Protein AF-X1NTM1-F1 (afdb_monomer_lite)

Organism: NCBI:txid412755

Radius of gyration: 16.73 Å; chains: 1; bounding box: 39×34×48 Å

Sequence (136 aa):
MAKQAVDVFSNVAYARVEMSAVNTLTFEPIRFAVGVFQGIGIIIHRILYAPFTPSIRELAVATDQISMALTLSDKVLAISDVRAPAIIDTTRLVGMGVNVEPIRLPIITDWTALPGGGKLFPANPLFAAMTSLGAA

Foldseek 3Di:
DDPPPDDPDDPDFDDDWDDPDAQDKTKDWRDDPDDQPPQDKDFDFKDWAADDPLLLVLLADQQKKKKKFKFQDPPDPDLPPPVPPRTDDMDMDGRDHPDDDPDDHGDMDGACPPDVRGDIDGNPGMIIIMHIHSRD

pLDDT: mean 80.02, std 11.24, range [43.94, 92.12]

Secondary structure (DSSP, 8-state):
--------S----------SSTT--EEEE---SS-TTS--EEEE-EEEE---HHHHHT--STT-EEEEEEES-S--S-TT-TT-TTEEEEEEEE--SS------SSEEEE-TTSTTSSEEEESSS-EEEEEEES--

Structure (mmCIF, N/CA/C/O backbone):
data_AF-X1NTM1-F1
#
_entry.id   AF-X1NTM1-F1
#
loop_
_atom_site.group_PDB
_atom_site.id
_atom_site.type_symbol
_atom_site.label_atom_id
_atom_site.label_alt_id
_atom_site.label_comp_id
_atom_site.label_asym_id
_atom_site.label_entity_id
_atom_site.label_seq_id
_atom_site.pdbx_PDB_ins_code
_atom_site.Cartn_x
_atom_site.Cartn_y
_atom_site.Cartn_z
_atom_site.occupancy
_atom_site.B_iso_or_equiv
_atom_site.auth_seq_id
_atom_site.auth_comp_id
_atom_site.auth_asym_id
_atom_site.auth_atom_id
_atom_site.pdbx_PDB_model_num
ATOM 1 N N . MET A 1 1 ? -19.162 -10.170 30.961 1.00 43.94 1 MET A N 1
ATOM 2 C CA . MET A 1 1 ? -18.710 -10.588 29.616 1.00 43.94 1 MET A CA 1
ATOM 3 C C . MET A 1 1 ? -19.448 -9.733 28.601 1.00 43.94 1 MET A C 1
ATOM 5 O O . MET A 1 1 ? -20.672 -9.766 28.595 1.00 43.94 1 MET A O 1
ATOM 9 N N . ALA A 1 2 ? -18.744 -8.885 27.849 1.00 47.31 2 ALA A N 1
ATOM 10 C CA . ALA A 1 2 ? -19.379 -8.035 26.843 1.00 47.31 2 ALA A CA 1
ATOM 11 C C . ALA A 1 2 ? -19.904 -8.914 25.700 1.00 47.31 2 ALA A C 1
ATOM 13 O O . ALA A 1 2 ? -19.183 -9.775 25.199 1.00 47.31 2 ALA A O 1
ATOM 14 N N . LYS A 1 3 ? -21.174 -8.728 25.332 1.00 48.22 3 LYS A N 1
ATOM 15 C CA . LYS A 1 3 ? -21.834 -9.446 24.241 1.00 48.22 3 LYS A CA 1
ATOM 16 C C . LYS A 1 3 ? -21.099 -9.105 22.940 1.00 48.22 3 LYS A C 1
ATOM 18 O O . LYS A 1 3 ? -21.249 -7.995 22.440 1.00 48.22 3 LYS A O 1
ATOM 23 N N . GLN A 1 4 ? -20.282 -10.025 22.426 1.00 56.88 4 GLN A N 1
ATOM 24 C CA . GLN A 1 4 ? -19.700 -9.894 21.092 1.00 56.88 4 GLN A CA 1
ATOM 25 C C . GLN A 1 4 ? -20.849 -9.983 20.089 1.00 56.88 4 GLN A C 1
ATOM 27 O O . GLN A 1 4 ? -21.413 -11.053 19.863 1.00 56.88 4 GLN A O 1
ATOM 32 N N . ALA A 1 5 ? -21.254 -8.835 19.550 1.00 63.16 5 ALA A N 1
ATOM 33 C CA . ALA A 1 5 ? -22.090 -8.807 18.366 1.00 63.16 5 ALA A CA 1
ATOM 34 C C . ALA A 1 5 ? -21.259 -9.420 17.235 1.00 63.16 5 ALA A C 1
ATOM 36 O O . ALA A 1 5 ? -20.219 -8.880 16.868 1.00 63.16 5 ALA A O 1
ATOM 37 N N . VAL A 1 6 ? -21.671 -10.596 16.767 1.00 59.62 6 VAL A N 1
ATOM 38 C CA . VAL A 1 6 ? -21.061 -11.232 15.602 1.00 59.62 6 VAL A CA 1
ATOM 39 C C . VAL A 1 6 ? -21.395 -10.356 14.406 1.00 59.62 6 VAL A C 1
ATOM 41 O O . VAL A 1 6 ? -22.570 -10.104 14.137 1.00 59.62 6 VAL A O 1
ATOM 44 N N . ASP A 1 7 ? -20.359 -9.846 13.748 1.00 56.19 7 ASP A N 1
ATOM 45 C CA . ASP A 1 7 ? -20.521 -9.004 12.574 1.00 56.19 7 ASP A CA 1
ATOM 46 C C . ASP A 1 7 ? -21.154 -9.827 11.445 1.00 56.19 7 ASP A C 1
ATOM 48 O O . ASP A 1 7 ? -20.687 -10.918 11.112 1.00 56.19 7 ASP A O 1
ATOM 52 N N . VAL A 1 8 ? -22.274 -9.337 10.917 1.00 58.78 8 VAL A N 1
ATOM 53 C CA . VAL A 1 8 ? -23.109 -10.061 9.944 1.00 58.78 8 VAL A CA 1
ATOM 54 C C . VAL A 1 8 ? -22.580 -9.862 8.521 1.00 58.78 8 VAL A C 1
ATOM 56 O O . VAL A 1 8 ? -22.890 -10.655 7.631 1.00 58.78 8 VAL A O 1
ATOM 59 N N . PHE A 1 9 ? -21.754 -8.836 8.299 1.00 65.44 9 PHE A N 1
ATOM 60 C CA . PHE A 1 9 ? -21.263 -8.471 6.977 1.00 65.44 9 PHE A CA 1
ATOM 61 C C . PHE A 1 9 ? -19.740 -8.543 6.901 1.00 65.44 9 PHE A C 1
ATOM 63 O O . PHE A 1 9 ? -19.015 -8.191 7.828 1.00 65.44 9 PHE A O 1
ATOM 70 N N . SER A 1 10 ? -19.235 -9.003 5.755 1.00 68.94 10 SER A N 1
ATOM 71 C CA . SER A 1 10 ? -17.808 -8.915 5.459 1.00 68.94 10 SER A CA 1
ATOM 72 C C . SER A 1 10 ? -17.438 -7.460 5.176 1.00 68.94 10 SER A C 1
ATOM 74 O O . SER A 1 10 ? -17.748 -6.930 4.111 1.00 68.94 10 SER A O 1
ATOM 76 N N . ASN A 1 11 ? -16.750 -6.823 6.122 1.00 81.50 11 ASN A N 1
ATOM 77 C CA . ASN A 1 11 ? -16.217 -5.473 5.957 1.00 81.50 11 ASN A CA 1
ATOM 78 C C . ASN A 1 11 ? -14.951 -5.513 5.088 1.00 81.50 11 ASN A C 1
ATOM 80 O O . ASN A 1 11 ? -13.834 -5.609 5.597 1.00 81.50 11 ASN A O 1
ATOM 84 N N . VAL A 1 12 ? -15.129 -5.478 3.765 1.00 86.56 12 VAL A N 1
ATOM 85 C CA . VAL A 1 12 ? -14.037 -5.465 2.780 1.00 86.56 12 VAL A CA 1
ATOM 86 C C . VAL A 1 12 ? -14.050 -4.139 2.027 1.00 86.56 12 VAL A C 1
ATOM 88 O O . VAL A 1 12 ? -15.083 -3.726 1.505 1.00 86.56 12 VAL A O 1
ATOM 91 N N . ALA A 1 13 ? -12.892 -3.486 1.949 1.00 86.06 13 ALA A N 1
ATOM 92 C CA . ALA A 1 13 ? -12.685 -2.300 1.128 1.00 86.06 13 ALA A CA 1
ATOM 93 C C . ALA A 1 13 ? -11.780 -2.640 -0.061 1.00 86.06 13 ALA A C 1
ATOM 95 O O . ALA A 1 13 ? -10.782 -3.343 0.095 1.00 86.06 13 ALA A O 1
ATOM 96 N N . TYR A 1 14 ? -12.121 -2.114 -1.236 1.00 88.50 14 TYR A N 1
ATOM 97 C CA . TYR A 1 14 ? -11.317 -2.237 -2.449 1.00 88.50 14 TYR A CA 1
ATOM 98 C C . TYR A 1 14 ? -10.797 -0.860 -2.845 1.00 88.50 14 TYR A C 1
ATOM 100 O O . TYR A 1 14 ? -11.563 0.100 -2.906 1.00 88.50 14 TYR A O 1
ATOM 108 N N . ALA A 1 15 ? -9.503 -0.779 -3.133 1.00 89.56 15 ALA A N 1
ATOM 109 C CA . ALA A 1 15 ? -8.858 0.412 -3.661 1.00 89.56 15 ALA A CA 1
ATOM 110 C C . ALA A 1 15 ? -8.072 0.023 -4.912 1.00 89.56 15 ALA A C 1
ATOM 112 O O . ALA A 1 15 ? -7.401 -1.011 -4.929 1.00 89.56 15 ALA A O 1
ATOM 113 N N . ARG A 1 16 ? -8.170 0.840 -5.963 1.00 90.44 16 ARG A N 1
ATOM 114 C CA . ARG A 1 16 ? -7.421 0.653 -7.205 1.00 90.44 16 ARG A CA 1
ATOM 115 C C . ARG A 1 16 ? -6.481 1.833 -7.375 1.00 90.44 16 ARG A C 1
ATOM 117 O O . ARG A 1 16 ? -6.942 2.955 -7.513 1.00 90.44 16 ARG A O 1
ATOM 124 N N . VAL A 1 17 ? -5.184 1.554 -7.404 1.00 89.69 17 VAL A N 1
ATOM 125 C CA . VAL A 1 17 ? -4.162 2.546 -7.747 1.00 89.69 17 VAL A CA 1
ATOM 126 C C . VAL A 1 17 ? -3.759 2.310 -9.193 1.00 89.69 17 VAL A C 1
ATOM 128 O O . VAL A 1 17 ? -3.376 1.199 -9.557 1.00 89.69 17 VAL A O 1
ATOM 131 N N . GLU A 1 18 ? -3.852 3.347 -10.015 1.00 89.44 18 GLU A N 1
ATOM 132 C CA . GLU A 1 18 ? -3.346 3.346 -11.383 1.00 89.44 18 GLU A CA 1
ATOM 133 C C . GLU A 1 18 ? -2.196 4.340 -11.461 1.00 89.44 18 GLU A C 1
ATOM 135 O O . GLU A 1 18 ? -2.349 5.493 -11.068 1.00 89.44 18 GLU A O 1
ATOM 140 N N . MET A 1 19 ? -1.026 3.881 -11.899 1.00 86.19 19 MET A N 1
ATOM 141 C CA . MET A 1 19 ? 0.135 4.755 -12.015 1.00 86.19 19 MET A CA 1
ATOM 142 C C . MET A 1 19 ? -0.053 5.734 -13.168 1.00 86.19 19 MET A C 1
ATOM 144 O O . MET A 1 19 ? -0.388 5.332 -14.278 1.00 86.19 19 MET A O 1
ATOM 148 N N . SER A 1 20 ? 0.211 7.014 -12.911 1.00 82.94 20 SER A N 1
ATOM 149 C CA . SER A 1 20 ? 0.134 8.055 -13.940 1.00 82.94 20 SER A CA 1
ATOM 150 C C . SER A 1 20 ? 1.302 8.007 -14.930 1.00 82.94 20 SER A C 1
ATOM 152 O O . SER A 1 20 ? 1.140 8.392 -16.085 1.00 82.94 20 SER A O 1
ATOM 154 N N . ALA A 1 21 ? 2.472 7.542 -14.485 1.00 81.06 21 ALA A N 1
ATOM 155 C CA . ALA A 1 21 ? 3.654 7.319 -15.308 1.00 81.06 21 ALA A CA 1
ATOM 156 C C . ALA A 1 21 ? 4.637 6.354 -14.620 1.00 81.06 21 ALA A C 1
ATOM 158 O O . ALA A 1 21 ? 4.601 6.155 -13.402 1.00 81.06 21 ALA A O 1
ATOM 159 N N . VAL A 1 22 ? 5.555 5.787 -15.404 1.00 78.56 22 VAL A N 1
ATOM 160 C CA . VAL A 1 22 ? 6.673 4.960 -14.918 1.00 78.56 22 VAL A CA 1
ATOM 161 C C . VAL A 1 22 ? 7.506 5.744 -13.904 1.00 78.56 22 VAL A C 1
ATOM 163 O O . VAL A 1 22 ? 7.703 6.951 -14.059 1.00 78.56 22 VAL A O 1
ATOM 166 N N . ASN A 1 23 ? 7.993 5.080 -12.852 1.00 82.44 23 ASN A N 1
ATOM 167 C CA . ASN A 1 23 ? 8.763 5.708 -11.767 1.00 82.44 23 ASN A CA 1
ATOM 168 C C . ASN A 1 23 ? 8.018 6.810 -10.994 1.00 82.44 23 ASN A C 1
ATOM 170 O O . ASN A 1 23 ? 8.631 7.521 -10.196 1.00 82.44 23 ASN A O 1
ATOM 174 N N . THR A 1 24 ? 6.706 6.963 -11.203 1.00 85.19 24 THR A N 1
ATOM 175 C CA . THR A 1 24 ? 5.910 7.983 -10.518 1.00 85.19 24 THR A CA 1
ATOM 176 C C . THR A 1 24 ? 5.172 7.377 -9.341 1.00 85.19 24 THR A C 1
ATOM 178 O O . THR A 1 24 ? 4.347 6.473 -9.484 1.00 85.19 24 THR A O 1
ATOM 181 N N . LEU A 1 25 ? 5.461 7.913 -8.159 1.00 86.50 25 LEU A N 1
ATOM 182 C CA . LEU A 1 25 ? 4.746 7.570 -6.945 1.00 86.50 25 LEU A CA 1
ATOM 183 C C . LEU A 1 25 ? 3.320 8.115 -7.026 1.00 86.50 25 LEU A C 1
ATOM 185 O O . LEU A 1 25 ? 3.111 9.327 -7.061 1.00 86.50 25 LEU A O 1
ATOM 189 N N . THR A 1 26 ? 2.352 7.206 -7.067 1.00 89.94 26 THR A N 1
ATOM 190 C CA . THR A 1 26 ? 0.931 7.545 -7.158 1.00 89.94 26 THR A CA 1
ATOM 191 C C . THR A 1 26 ? 0.213 7.123 -5.886 1.00 89.94 26 THR A C 1
ATOM 193 O O . THR A 1 26 ? 0.503 6.063 -5.329 1.00 89.94 26 THR A O 1
ATOM 196 N N . PHE A 1 27 ? -0.728 7.954 -5.441 1.00 91.06 27 PHE A N 1
ATOM 197 C CA . PHE A 1 27 ? -1.543 7.729 -4.254 1.00 91.06 27 PHE A CA 1
ATOM 198 C C . PHE A 1 27 ? -3.020 7.747 -4.632 1.00 91.06 27 PHE A C 1
ATOM 200 O O . PHE A 1 27 ? -3.461 8.666 -5.317 1.00 91.06 27 PHE A O 1
ATOM 207 N N . GLU A 1 28 ? -3.779 6.782 -4.123 1.00 92.12 28 GLU A N 1
ATOM 208 C CA . GLU A 1 28 ? -5.237 6.761 -4.200 1.00 92.12 28 GLU A CA 1
ATOM 209 C C . GLU A 1 28 ? -5.827 6.792 -2.782 1.00 92.12 28 GLU A C 1
ATOM 211 O O . GLU A 1 28 ? -5.502 5.922 -1.965 1.00 92.12 28 GLU A O 1
ATOM 216 N N . PRO A 1 29 ? -6.689 7.768 -2.446 1.00 89.88 29 PRO A N 1
ATOM 217 C CA . PRO A 1 29 ? -7.320 7.833 -1.135 1.00 89.88 29 PRO A CA 1
ATOM 218 C C . PRO A 1 29 ? -8.377 6.739 -0.959 1.00 89.88 29 PRO A C 1
ATOM 220 O O . PRO A 1 29 ? -9.318 6.619 -1.742 1.00 89.88 29 PRO A O 1
ATOM 223 N N . ILE A 1 30 ? -8.301 6.012 0.152 1.00 88.88 30 ILE A N 1
ATOM 224 C CA . ILE A 1 30 ? -9.337 5.072 0.580 1.00 88.88 30 ILE A CA 1
ATOM 225 C C . ILE A 1 30 ? -10.332 5.838 1.447 1.00 88.88 30 ILE A C 1
ATOM 227 O O . ILE A 1 30 ? -10.061 6.168 2.602 1.00 88.88 30 ILE A O 1
ATOM 231 N N . ARG A 1 31 ? -11.498 6.155 0.879 1.00 84.38 31 ARG A N 1
ATOM 232 C CA . ARG A 1 31 ? -12.546 6.895 1.589 1.00 84.38 31 ARG A CA 1
ATOM 233 C C . ARG A 1 31 ? -13.503 5.934 2.273 1.00 84.38 31 ARG A C 1
ATOM 235 O O . ARG A 1 31 ? -14.355 5.325 1.632 1.00 84.38 31 ARG A O 1
ATOM 242 N N . PHE A 1 32 ? -13.410 5.861 3.590 1.00 80.31 32 PHE A N 1
ATOM 243 C CA . PHE A 1 32 ? -14.489 5.318 4.403 1.00 80.31 32 PHE A CA 1
ATOM 244 C C . PHE A 1 32 ? -15.575 6.394 4.517 1.00 80.31 32 PHE A C 1
ATOM 246 O O . PHE A 1 32 ? -15.252 7.579 4.595 1.00 80.31 32 PHE A O 1
ATOM 253 N N . ALA A 1 33 ? -16.856 6.014 4.499 1.00 78.19 33 ALA A N 1
ATOM 254 C CA . ALA A 1 33 ? -18.002 6.933 4.583 1.00 78.19 33 ALA A CA 1
ATOM 255 C C . ALA A 1 33 ? -18.171 7.555 5.991 1.00 78.19 33 ALA A C 1
ATOM 257 O O . ALA A 1 33 ? -19.271 7.637 6.532 1.00 78.19 33 ALA A O 1
ATOM 258 N N . VAL A 1 34 ? -17.059 7.962 6.597 1.00 78.81 34 VAL A N 1
ATOM 259 C CA . VAL A 1 34 ? -16.947 8.612 7.897 1.00 78.81 34 VAL A CA 1
ATOM 260 C C . VAL A 1 34 ? -16.588 10.077 7.685 1.00 78.81 34 VAL A C 1
ATOM 262 O O . VAL A 1 34 ? -15.842 10.432 6.768 1.00 78.81 34 VAL A O 1
ATOM 265 N N . GLY A 1 35 ? -17.131 10.954 8.526 1.00 73.38 35 GLY A N 1
ATOM 266 C CA . GLY A 1 35 ? -16.789 12.372 8.468 1.00 73.38 35 GLY A CA 1
ATOM 267 C C . GLY A 1 35 ? -15.301 12.585 8.755 1.00 73.38 35 GLY A C 1
ATOM 268 O O . GLY A 1 35 ? -14.746 11.942 9.637 1.00 73.38 35 GLY A O 1
ATOM 269 N N . VAL A 1 36 ? -14.659 13.532 8.063 1.00 69.31 36 VAL A N 1
ATOM 270 C CA . VAL A 1 36 ? -13.226 13.870 8.243 1.00 69.31 36 VAL A CA 1
ATOM 271 C C . VAL A 1 36 ? -12.888 14.253 9.695 1.00 69.31 36 VAL A C 1
ATOM 273 O O . VAL A 1 36 ? -11.763 14.074 10.144 1.00 69.31 36 VAL A O 1
ATOM 276 N N . PHE A 1 37 ? -13.877 14.743 10.445 1.00 72.38 37 PHE A N 1
ATOM 277 C CA . PHE A 1 37 ? -13.741 15.143 11.850 1.00 72.38 37 PHE A CA 1
ATOM 278 C C . PHE A 1 37 ? -14.181 14.070 12.852 1.00 72.38 37 PHE A C 1
ATOM 280 O O . PHE A 1 37 ? -14.075 14.274 14.060 1.00 72.38 37 PHE A O 1
ATOM 287 N N . GLN A 1 38 ? -14.703 12.937 12.381 1.00 74.25 38 GLN A N 1
ATOM 288 C CA . GLN A 1 38 ? -15.035 11.823 13.256 1.00 74.25 38 GLN A CA 1
ATOM 289 C C . GLN A 1 38 ? -13.741 11.048 13.515 1.00 74.25 38 GLN A C 1
ATOM 291 O O . GLN A 1 38 ? -13.207 10.409 12.613 1.00 74.25 38 GLN A O 1
ATOM 296 N N . GLY A 1 39 ? -13.216 11.137 14.741 1.00 76.31 39 GLY A N 1
ATOM 297 C CA . GLY A 1 39 ? -12.014 10.425 15.191 1.00 76.31 39 GLY A CA 1
ATOM 298 C C . GLY A 1 39 ? -12.242 8.918 15.312 1.00 76.31 39 GLY A C 1
ATOM 299 O O . GLY A 1 39 ? -12.201 8.364 16.407 1.00 76.31 39 GLY A O 1
ATOM 300 N N . ILE A 1 40 ? -12.545 8.266 14.192 1.00 83.38 40 ILE A N 1
ATOM 301 C CA . ILE A 1 40 ? -12.836 6.839 14.111 1.00 83.38 40 ILE A CA 1
ATOM 302 C C . ILE A 1 40 ? -11.545 6.102 13.757 1.00 83.38 40 ILE A C 1
ATOM 304 O O . ILE A 1 40 ? -10.855 6.444 12.794 1.00 83.38 40 ILE A O 1
ATOM 308 N N . GLY A 1 41 ? -11.228 5.082 14.552 1.00 84.50 41 GLY A N 1
ATOM 309 C CA . GLY A 1 41 ? -10.188 4.109 14.246 1.00 84.50 41 GLY A CA 1
ATOM 310 C C . GLY A 1 41 ? -10.791 2.875 13.583 1.00 84.50 41 GLY A C 1
ATOM 311 O O . GLY A 1 41 ? -11.837 2.389 14.008 1.00 84.50 41 GLY A O 1
ATOM 312 N N . ILE A 1 42 ? -10.125 2.366 12.555 1.00 87.06 42 ILE A N 1
ATOM 313 C CA . ILE A 1 42 ? -10.428 1.086 11.920 1.00 87.06 42 ILE A CA 1
ATOM 314 C C . ILE A 1 42 ? -9.397 0.050 12.354 1.00 87.06 42 ILE A C 1
ATOM 316 O O . ILE A 1 42 ? -8.214 0.352 12.509 1.00 87.06 42 ILE A O 1
ATOM 320 N N . ILE A 1 43 ? -9.845 -1.186 12.541 1.00 88.06 43 ILE A N 1
ATOM 321 C CA . ILE A 1 43 ? -8.958 -2.325 12.760 1.00 88.06 43 ILE A CA 1
ATOM 322 C C . ILE A 1 43 ? -8.882 -3.074 11.437 1.00 88.06 43 ILE A C 1
ATOM 324 O O . ILE A 1 43 ? -9.894 -3.569 10.947 1.00 88.06 43 ILE A O 1
ATOM 328 N N . ILE A 1 44 ? -7.690 -3.139 10.847 1.00 88.81 44 ILE A N 1
ATOM 329 C CA . ILE A 1 44 ? -7.465 -3.922 9.632 1.00 88.81 44 ILE A CA 1
ATOM 330 C C . ILE A 1 44 ? -6.843 -5.252 10.041 1.00 88.81 44 ILE A C 1
ATOM 332 O O . ILE A 1 44 ? -5.814 -5.304 10.719 1.00 88.81 44 ILE A O 1
ATOM 336 N N . HIS A 1 45 ? -7.489 -6.331 9.614 1.00 90.62 45 HIS A N 1
ATOM 337 C CA . HIS A 1 45 ? -7.055 -7.699 9.877 1.00 90.62 45 HIS A CA 1
ATOM 338 C C . HIS A 1 45 ? -6.058 -8.195 8.832 1.00 90.62 45 HIS A C 1
ATOM 340 O O . HIS A 1 45 ? -5.100 -8.882 9.166 1.00 90.62 45 HIS A O 1
ATOM 346 N N . ARG A 1 46 ? -6.290 -7.855 7.561 1.00 91.00 46 ARG A N 1
ATOM 347 C CA . ARG A 1 46 ? -5.520 -8.365 6.429 1.00 91.00 46 ARG A CA 1
ATOM 348 C C . ARG A 1 46 ? -5.542 -7.375 5.272 1.00 91.00 46 ARG A C 1
ATOM 350 O O . ARG A 1 46 ? -6.576 -6.764 5.011 1.00 91.00 46 ARG A O 1
ATOM 357 N N . ILE A 1 47 ? -4.428 -7.286 4.554 1.00 90.25 47 ILE A N 1
ATOM 358 C CA . ILE A 1 47 ? -4.309 -6.588 3.273 1.00 90.25 47 ILE A CA 1
ATOM 359 C C . ILE A 1 47 ? -3.972 -7.610 2.189 1.00 90.25 47 ILE A C 1
ATOM 361 O O . ILE A 1 47 ? -3.169 -8.520 2.400 1.00 90.25 47 ILE A O 1
ATOM 365 N N . LEU A 1 48 ? -4.615 -7.459 1.032 1.00 91.44 48 LEU A N 1
ATOM 366 C CA . LEU A 1 48 ? -4.377 -8.266 -0.157 1.00 91.44 48 LEU A CA 1
ATOM 367 C C . LEU A 1 48 ? -3.888 -7.349 -1.277 1.00 91.44 48 LEU A C 1
ATOM 369 O O . LEU A 1 48 ? -4.656 -6.534 -1.786 1.00 91.44 48 LEU A O 1
ATOM 373 N N . TYR A 1 49 ? -2.629 -7.499 -1.677 1.00 89.50 49 TYR A N 1
ATOM 374 C CA . TYR A 1 49 ? -2.089 -6.811 -2.845 1.00 89.50 49 TYR A CA 1
ATOM 375 C C . TYR A 1 49 ? -2.244 -7.705 -4.075 1.00 89.50 49 TYR A C 1
ATOM 377 O O . TYR A 1 49 ? -1.680 -8.800 -4.146 1.00 89.50 49 TYR A O 1
ATOM 385 N N . ALA A 1 50 ? -3.019 -7.232 -5.048 1.00 90.38 50 ALA A N 1
ATOM 386 C CA . ALA A 1 50 ? -3.328 -7.952 -6.279 1.00 90.38 50 ALA A CA 1
ATOM 387 C C . ALA A 1 50 ? -2.965 -7.095 -7.507 1.00 90.38 50 ALA A C 1
ATOM 389 O O . ALA A 1 50 ? -3.852 -6.498 -8.121 1.00 90.38 50 ALA A O 1
ATOM 390 N N . PRO A 1 51 ? -1.669 -6.988 -7.857 1.00 86.31 51 PRO A N 1
ATOM 391 C CA . PRO A 1 51 ? -1.260 -6.309 -9.079 1.00 86.31 51 PRO A CA 1
ATOM 392 C C . PRO A 1 51 ? -1.835 -7.011 -10.312 1.00 86.31 51 PRO A C 1
ATOM 394 O O . PRO A 1 51 ? -1.990 -8.234 -10.350 1.00 86.31 51 PRO A O 1
ATOM 397 N N . PHE A 1 52 ? -2.150 -6.221 -11.335 1.00 85.19 52 PHE A N 1
ATOM 398 C CA . PHE A 1 52 ? -2.699 -6.720 -12.591 1.00 85.19 52 PHE A CA 1
ATOM 399 C C . PHE A 1 52 ? -1.667 -7.564 -13.350 1.00 85.19 52 PHE A C 1
ATOM 401 O O . PHE A 1 52 ? -0.484 -7.234 -13.392 1.00 85.19 52 PHE A O 1
ATOM 408 N N . THR A 1 53 ? -2.115 -8.645 -13.999 1.00 81.25 53 THR A N 1
ATOM 409 C CA . THR A 1 53 ? -1.230 -9.564 -14.737 1.00 81.25 53 THR A CA 1
ATOM 410 C C . THR A 1 53 ? -0.352 -8.869 -15.788 1.00 81.25 53 THR A C 1
ATOM 412 O O . THR A 1 53 ? 0.822 -9.226 -15.864 1.00 81.25 53 THR A O 1
ATOM 415 N N . PRO A 1 54 ? -0.842 -7.881 -16.569 1.00 80.31 54 PRO A N 1
ATOM 416 C CA . PRO A 1 54 ? 0.015 -7.089 -17.451 1.00 80.31 54 PRO A CA 1
ATOM 417 C C . PRO A 1 54 ? 1.169 -6.400 -16.717 1.00 80.31 54 PRO A C 1
ATOM 419 O O . PRO A 1 54 ? 2.308 -6.588 -17.114 1.00 80.31 54 PRO A O 1
ATOM 422 N N . SER A 1 55 ? 0.914 -5.725 -15.591 1.00 77.94 55 SER A N 1
ATOM 423 C CA . SER A 1 55 ? 1.958 -5.040 -14.809 1.00 77.94 55 SER A CA 1
ATOM 424 C C . SER A 1 55 ? 3.045 -5.992 -14.302 1.00 77.94 55 SER A C 1
ATOM 426 O O . SER A 1 55 ? 4.193 -5.604 -14.142 1.00 77.94 55 SER A O 1
ATOM 428 N N . ILE A 1 56 ? 2.699 -7.258 -14.062 1.00 79.44 56 ILE A N 1
ATOM 429 C CA . ILE A 1 56 ? 3.666 -8.285 -13.654 1.00 79.44 56 ILE A CA 1
ATOM 430 C C . ILE A 1 56 ? 4.517 -8.750 -14.839 1.00 79.44 56 ILE A C 1
ATOM 432 O O . ILE A 1 56 ? 5.682 -9.079 -14.652 1.00 79.44 56 ILE A O 1
ATOM 436 N N . ARG A 1 57 ? 3.964 -8.778 -16.059 1.00 76.94 57 ARG A N 1
ATOM 437 C CA . ARG A 1 57 ? 4.730 -9.125 -17.269 1.00 76.94 57 ARG A CA 1
ATOM 438 C C . ARG A 1 57 ? 5.787 -8.078 -17.610 1.00 76.94 57 ARG A C 1
ATOM 440 O O . ARG A 1 57 ? 6.806 -8.445 -18.180 1.00 76.94 57 ARG A O 1
ATOM 447 N N . GLU A 1 58 ? 5.554 -6.828 -17.225 1.00 77.88 58 GLU A N 1
ATOM 448 C CA . GLU A 1 58 ? 6.507 -5.723 -17.386 1.00 77.88 58 GLU A CA 1
ATOM 449 C C . GLU A 1 58 ? 7.703 -5.823 -16.420 1.00 77.88 58 GLU A C 1
ATOM 451 O O . GLU A 1 58 ? 8.691 -5.117 -16.584 1.00 77.88 58 GLU A O 1
ATOM 456 N N . LEU A 1 59 ? 7.664 -6.726 -15.429 1.00 78.12 59 LEU A N 1
ATOM 457 C CA . LEU A 1 59 ? 8.808 -7.052 -14.572 1.00 78.12 59 LEU A CA 1
ATOM 458 C C . LEU A 1 59 ? 9.745 -8.050 -15.280 1.00 78.12 59 LEU A C 1
ATOM 460 O O . LEU A 1 59 ? 9.832 -9.221 -14.897 1.00 78.12 59 LEU A O 1
ATOM 464 N N . ALA A 1 60 ? 10.417 -7.603 -16.341 1.00 76.62 60 ALA A N 1
ATOM 465 C CA . ALA A 1 60 ? 11.202 -8.466 -17.222 1.00 76.62 60 ALA A CA 1
ATOM 466 C C . ALA A 1 60 ? 12.634 -8.710 -16.720 1.00 76.62 60 ALA A C 1
ATOM 468 O O . ALA A 1 60 ? 13.190 -9.793 -16.926 1.00 76.62 60 ALA A O 1
ATOM 469 N N . VAL A 1 61 ? 13.245 -7.722 -16.062 1.00 78.00 61 VAL A N 1
ATOM 470 C CA . VAL A 1 61 ? 14.620 -7.813 -15.551 1.00 78.00 61 VAL A CA 1
ATOM 471 C C . VAL A 1 61 ? 14.672 -7.686 -14.030 1.00 78.00 61 VAL A C 1
ATOM 473 O O . VAL A 1 61 ? 13.781 -7.138 -13.394 1.00 78.00 61 VAL A O 1
ATOM 476 N N . ALA A 1 62 ? 15.755 -8.179 -13.421 1.00 75.19 62 ALA A N 1
ATOM 477 C CA . ALA A 1 62 ? 15.936 -8.157 -11.963 1.00 75.19 62 ALA A CA 1
ATOM 478 C C . ALA A 1 62 ? 16.001 -6.745 -11.349 1.00 75.19 62 ALA A C 1
ATOM 480 O O . ALA A 1 62 ? 15.900 -6.581 -10.133 1.00 75.19 62 ALA A O 1
ATOM 481 N N . THR A 1 63 ? 16.194 -5.722 -12.181 1.00 81.12 63 THR A N 1
ATOM 482 C CA . THR A 1 63 ? 16.142 -4.316 -11.770 1.00 81.12 63 THR A CA 1
ATOM 483 C C . THR A 1 63 ? 14.723 -3.767 -11.720 1.00 81.12 63 THR A C 1
ATOM 485 O O . THR A 1 63 ? 14.507 -2.747 -11.062 1.00 81.12 63 THR A O 1
ATOM 488 N N . ASP A 1 64 ? 13.769 -4.430 -12.373 1.00 82.88 64 ASP A N 1
ATOM 489 C CA . ASP A 1 64 ? 12.388 -3.982 -12.384 1.00 82.88 64 ASP A CA 1
ATOM 490 C C . ASP A 1 64 ? 11.741 -4.319 -11.048 1.00 82.88 64 ASP A C 1
ATOM 492 O O . ASP A 1 64 ? 11.923 -5.400 -10.483 1.00 82.88 64 ASP A O 1
ATOM 496 N N . GLN A 1 65 ? 10.977 -3.384 -10.508 1.00 85.50 65 GLN A N 1
ATOM 497 C CA . GLN A 1 65 ? 10.235 -3.605 -9.277 1.00 85.50 65 GLN A CA 1
ATOM 498 C C . GLN A 1 65 ? 8.922 -2.840 -9.297 1.00 85.50 65 GLN A C 1
ATOM 500 O O . GLN A 1 65 ? 8.833 -1.738 -9.829 1.00 85.50 65 GLN A O 1
ATOM 505 N N . ILE A 1 66 ? 7.920 -3.406 -8.636 1.00 87.06 66 ILE A N 1
ATOM 506 C CA . ILE A 1 66 ? 6.679 -2.723 -8.284 1.00 87.06 66 ILE A CA 1
ATOM 507 C C . ILE A 1 66 ? 6.607 -2.718 -6.766 1.00 87.06 66 ILE A C 1
ATOM 509 O O . ILE A 1 66 ? 6.608 -3.772 -6.132 1.00 87.06 66 ILE A O 1
ATOM 513 N N . SER A 1 67 ? 6.568 -1.532 -6.174 1.00 88.94 67 SER A N 1
ATOM 514 C CA . SER A 1 67 ? 6.356 -1.358 -4.740 1.00 88.94 67 SER A CA 1
ATOM 515 C C . SER A 1 67 ? 4.947 -0.838 -4.505 1.00 88.94 67 SER A C 1
ATOM 517 O O . SER A 1 67 ? 4.528 0.154 -5.099 1.00 88.94 67 SER A O 1
ATOM 519 N N . MET A 1 68 ? 4.221 -1.519 -3.632 1.00 89.62 68 MET A N 1
ATOM 520 C CA . MET A 1 68 ? 2.867 -1.195 -3.209 1.00 89.62 68 MET A CA 1
ATOM 521 C C . MET A 1 68 ? 2.891 -0.954 -1.706 1.00 89.62 68 MET A C 1
ATOM 523 O O . MET A 1 68 ? 3.590 -1.656 -0.978 1.00 89.62 68 MET A O 1
ATOM 527 N N . ALA A 1 69 ? 2.137 0.023 -1.228 1.00 90.31 69 ALA A N 1
ATOM 528 C CA . ALA A 1 69 ? 2.090 0.328 0.191 1.00 90.31 69 ALA A CA 1
ATOM 529 C C . ALA A 1 69 ? 0.736 0.872 0.618 1.00 90.31 69 ALA A C 1
ATOM 531 O O . ALA A 1 69 ? -0.035 1.400 -0.184 1.00 90.31 69 ALA A O 1
ATOM 532 N N . LEU A 1 70 ? 0.487 0.774 1.918 1.00 89.62 70 LEU A N 1
ATOM 533 C CA . LEU A 1 70 ? -0.576 1.495 2.595 1.00 89.62 70 LEU A CA 1
ATOM 534 C C . LEU A 1 70 ? 0.059 2.641 3.388 1.00 89.62 70 LEU A C 1
ATOM 536 O O . LEU A 1 70 ? 0.964 2.411 4.197 1.00 89.62 70 LEU A O 1
ATOM 540 N N . THR A 1 71 ? -0.393 3.873 3.165 1.00 90.75 71 THR A N 1
ATOM 541 C CA . THR A 1 71 ? 0.160 5.070 3.808 1.00 90.75 71 THR A CA 1
ATOM 542 C C . THR A 1 71 ? -0.924 5.929 4.455 1.00 90.75 71 THR A C 1
ATOM 544 O O . THR A 1 71 ? -2.087 5.925 4.065 1.00 90.75 71 THR A O 1
ATOM 547 N N . LEU A 1 72 ? -0.533 6.689 5.474 1.00 88.75 72 LEU A N 1
ATOM 548 C CA . LEU A 1 72 ? -1.358 7.695 6.151 1.00 88.75 7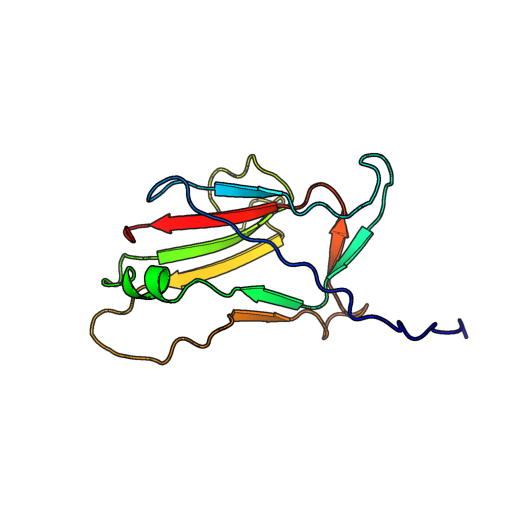2 LEU A CA 1
ATOM 549 C C . LEU A 1 72 ? -1.188 9.095 5.551 1.00 88.75 72 LEU A C 1
ATOM 551 O O . LEU A 1 72 ? -1.781 10.059 6.023 1.00 88.75 72 LEU A O 1
ATOM 555 N N . SER A 1 73 ? -0.331 9.239 4.541 1.00 87.19 73 SER A N 1
ATOM 556 C CA . SER A 1 73 ? -0.053 10.516 3.895 1.00 87.19 73 SER A CA 1
ATOM 557 C C . SER A 1 73 ? 0.241 10.322 2.414 1.00 87.19 73 SER A C 1
ATOM 559 O O . SER A 1 73 ? 0.858 9.334 2.013 1.00 87.19 73 SER A O 1
ATOM 561 N N . ASP A 1 74 ? -0.171 11.315 1.636 1.00 84.12 74 ASP A N 1
ATOM 562 C CA . ASP A 1 74 ? 0.143 11.550 0.227 1.00 84.12 74 ASP A CA 1
ATOM 563 C C . ASP A 1 74 ? 1.480 12.291 0.024 1.00 84.12 74 ASP A C 1
ATOM 565 O O . ASP A 1 74 ? 1.907 12.517 -1.103 1.00 84.12 74 ASP A O 1
ATOM 569 N N . LYS A 1 75 ? 2.167 12.678 1.108 1.00 83.62 75 LYS A N 1
ATOM 570 C CA . LYS A 1 75 ? 3.442 13.422 1.072 1.00 83.62 75 LYS A CA 1
ATOM 571 C C . LYS A 1 75 ? 4.670 12.540 1.282 1.00 83.62 75 LYS A C 1
ATOM 573 O O . LYS A 1 75 ? 5.751 13.043 1.585 1.00 83.62 75 LYS A O 1
ATOM 578 N N . VAL A 1 76 ? 4.514 11.222 1.179 1.00 82.94 76 VAL A N 1
ATOM 579 C CA . VAL A 1 76 ? 5.646 10.296 1.275 1.00 82.94 76 VAL A CA 1
ATOM 580 C C . VAL A 1 76 ? 6.514 10.465 0.027 1.00 82.94 76 VAL A C 1
ATOM 582 O O . VAL A 1 76 ? 6.003 10.413 -1.082 1.00 82.94 76 VAL A O 1
ATOM 585 N N . LEU A 1 77 ? 7.823 10.677 0.196 1.00 79.31 77 LEU A N 1
ATOM 586 C CA . LEU A 1 77 ? 8.747 10.869 -0.933 1.00 79.31 77 LEU A CA 1
ATOM 587 C C . LEU A 1 77 ? 9.189 9.544 -1.570 1.00 79.31 77 LEU A C 1
ATOM 589 O O . LEU A 1 77 ? 9.493 9.501 -2.758 1.00 79.31 77 LEU A O 1
ATOM 593 N N . ALA A 1 78 ? 9.230 8.463 -0.787 1.00 78.88 78 ALA A N 1
ATOM 594 C CA . ALA A 1 78 ? 9.612 7.138 -1.258 1.00 78.88 78 ALA A CA 1
ATOM 595 C C . ALA A 1 78 ? 8.923 6.037 -0.440 1.00 78.88 78 ALA A C 1
ATOM 597 O O . ALA A 1 78 ? 9.025 6.019 0.784 1.00 78.88 78 ALA A O 1
ATOM 598 N N . ILE A 1 79 ? 8.283 5.076 -1.117 1.00 79.56 79 ILE A N 1
ATOM 599 C CA . ILE A 1 79 ? 7.678 3.889 -0.475 1.00 79.56 79 ILE A CA 1
ATOM 600 C C . ILE A 1 79 ? 8.746 2.973 0.155 1.00 79.56 79 ILE A C 1
ATOM 602 O O . ILE A 1 79 ? 8.468 2.219 1.086 1.00 79.56 79 ILE A O 1
ATOM 606 N N . SER A 1 80 ? 9.983 3.039 -0.339 1.00 72.56 80 SER A N 1
ATOM 607 C CA . SER A 1 80 ? 11.105 2.245 0.166 1.00 72.56 80 SER A CA 1
ATOM 608 C C . SER A 1 80 ? 11.652 2.730 1.511 1.00 72.56 80 SER A C 1
ATOM 610 O O . SER A 1 80 ? 12.439 2.014 2.130 1.00 72.56 80 SER A O 1
ATOM 612 N N . ASP A 1 81 ? 11.281 3.930 1.971 1.00 75.00 81 ASP A N 1
ATOM 613 C CA . ASP A 1 81 ? 11.751 4.457 3.252 1.00 75.00 81 ASP A CA 1
ATOM 614 C C . ASP A 1 81 ? 10.881 3.960 4.413 1.00 75.00 81 ASP A C 1
ATOM 616 O O . ASP A 1 81 ? 9.991 4.649 4.907 1.00 75.00 81 ASP A O 1
ATOM 620 N N . VAL A 1 82 ? 11.173 2.744 4.881 1.00 67.25 82 VAL A N 1
ATOM 621 C CA . VAL A 1 82 ? 10.474 2.084 6.003 1.00 67.25 82 VAL A CA 1
ATOM 622 C C . VAL A 1 82 ? 10.562 2.887 7.316 1.00 67.25 82 VAL A C 1
ATOM 624 O O . VAL A 1 82 ? 9.841 2.601 8.268 1.00 67.25 82 VAL A O 1
ATOM 627 N N . ARG A 1 83 ? 11.433 3.904 7.401 1.00 70.81 83 ARG A N 1
ATOM 628 C CA . ARG A 1 83 ? 11.541 4.776 8.583 1.00 70.81 83 ARG A CA 1
ATOM 629 C C . ARG A 1 83 ? 10.471 5.862 8.610 1.00 70.81 83 ARG A C 1
ATOM 631 O O . ARG A 1 83 ? 10.285 6.485 9.655 1.00 70.81 83 ARG A O 1
ATOM 638 N N . ALA A 1 84 ? 9.777 6.099 7.498 1.00 76.50 84 ALA A N 1
ATOM 639 C CA . ALA A 1 84 ? 8.711 7.080 7.443 1.00 76.50 84 ALA A CA 1
ATOM 640 C C . ALA A 1 84 ? 7.500 6.581 8.260 1.00 76.50 84 ALA A C 1
ATOM 642 O O . ALA A 1 84 ? 6.862 5.602 7.872 1.00 76.50 84 ALA A O 1
ATOM 643 N N . PRO A 1 85 ? 7.108 7.270 9.351 1.00 75.88 85 PRO A N 1
ATOM 644 C CA . PRO A 1 85 ? 5.994 6.837 10.205 1.00 75.88 85 PRO A CA 1
ATOM 645 C C . PRO A 1 85 ? 4.637 6.886 9.489 1.00 75.88 85 PRO A C 1
ATOM 647 O O . PRO A 1 85 ? 3.651 6.341 9.977 1.00 75.88 85 PRO A O 1
ATOM 650 N N . ALA A 1 86 ? 4.581 7.545 8.329 1.00 84.44 86 ALA A N 1
ATOM 651 C CA . ALA A 1 86 ? 3.408 7.579 7.473 1.00 84.44 86 ALA A CA 1
ATOM 652 C C . ALA A 1 86 ? 3.193 6.274 6.684 1.00 84.44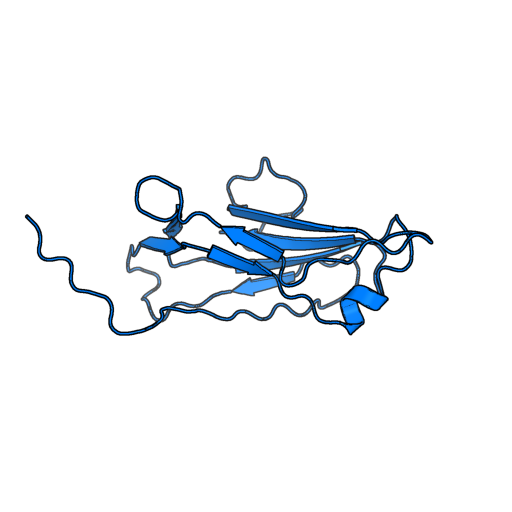 86 ALA A C 1
ATOM 654 O O . ALA A 1 86 ? 2.116 6.112 6.118 1.00 84.44 86 ALA A O 1
ATOM 655 N N . ILE A 1 87 ? 4.168 5.359 6.620 1.00 85.44 87 ILE A N 1
ATOM 656 C CA . ILE A 1 87 ? 4.029 4.069 5.929 1.00 85.44 87 ILE A CA 1
ATOM 657 C C . ILE A 1 87 ? 3.579 3.011 6.938 1.00 85.44 87 ILE A C 1
ATOM 659 O O . ILE A 1 87 ? 4.238 2.757 7.944 1.00 85.44 87 ILE A O 1
ATOM 663 N N . ILE A 1 88 ? 2.432 2.391 6.671 1.00 85.62 88 ILE A N 1
ATOM 664 C CA . ILE A 1 88 ? 1.844 1.360 7.533 1.00 85.62 88 ILE A CA 1
ATOM 665 C C . ILE A 1 88 ? 2.413 -0.016 7.214 1.00 85.62 88 ILE A C 1
ATOM 667 O O . ILE A 1 88 ? 2.719 -0.791 8.128 1.00 85.62 88 ILE A O 1
ATOM 671 N N . ASP A 1 89 ? 2.433 -0.312 5.920 1.00 88.50 89 ASP A N 1
ATOM 672 C CA . ASP A 1 89 ? 2.793 -1.587 5.329 1.00 88.50 89 ASP A CA 1
ATOM 673 C C . ASP A 1 89 ? 3.328 -1.329 3.925 1.00 88.5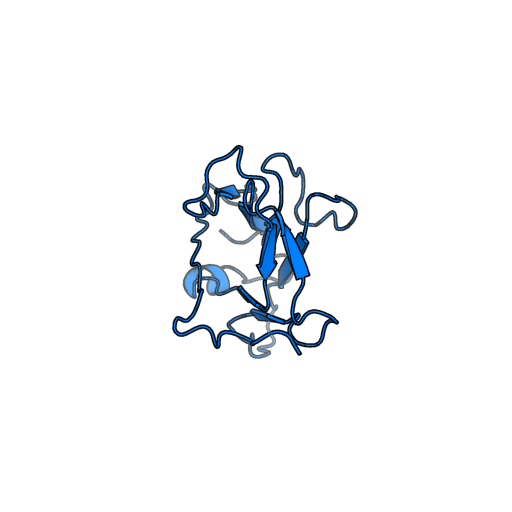0 89 ASP A C 1
ATOM 675 O O . ASP A 1 89 ? 2.874 -0.411 3.237 1.00 88.50 89 ASP A O 1
ATOM 679 N N . THR A 1 90 ? 4.301 -2.131 3.516 1.00 88.31 90 THR A N 1
ATOM 680 C CA . THR A 1 90 ? 4.921 -2.038 2.200 1.00 88.31 90 THR A CA 1
ATOM 681 C C . THR A 1 90 ? 5.218 -3.436 1.698 1.00 88.31 90 THR A C 1
ATOM 683 O O . THR A 1 90 ? 5.665 -4.309 2.438 1.00 88.31 90 THR A O 1
ATOM 686 N N . THR A 1 91 ? 4.944 -3.654 0.425 1.00 86.88 91 THR A N 1
ATOM 687 C CA . THR A 1 91 ? 5.186 -4.902 -0.277 1.00 86.88 91 THR A CA 1
ATOM 688 C C . THR A 1 91 ? 5.865 -4.572 -1.589 1.00 86.88 91 THR A C 1
ATOM 690 O O . THR A 1 91 ? 5.470 -3.654 -2.306 1.00 86.88 91 THR A O 1
ATOM 693 N N . ARG A 1 92 ? 6.889 -5.347 -1.927 1.00 85.31 92 ARG A N 1
ATOM 694 C CA . ARG A 1 92 ? 7.651 -5.168 -3.155 1.00 85.31 92 ARG A CA 1
ATOM 695 C C . ARG A 1 92 ? 7.635 -6.455 -3.961 1.00 85.31 92 ARG A C 1
ATOM 697 O O . ARG A 1 92 ? 7.921 -7.527 -3.439 1.00 85.31 92 ARG A O 1
ATOM 704 N N . LEU A 1 93 ? 7.349 -6.310 -5.244 1.00 84.25 93 LEU A N 1
ATOM 705 C CA . LEU A 1 93 ? 7.613 -7.297 -6.274 1.00 84.25 93 LEU A CA 1
ATOM 706 C C . LEU A 1 93 ? 8.865 -6.888 -7.033 1.00 84.25 93 LEU A C 1
ATOM 708 O O . LEU A 1 93 ? 9.066 -5.708 -7.310 1.00 84.25 93 LEU A O 1
ATOM 712 N N . VAL A 1 94 ? 9.701 -7.866 -7.355 1.00 82.75 94 VAL A N 1
ATOM 713 C CA . VAL A 1 94 ? 10.921 -7.681 -8.144 1.00 82.75 94 VAL A CA 1
ATOM 714 C C . VAL A 1 94 ? 10.830 -8.601 -9.346 1.00 82.75 94 VAL A C 1
ATOM 716 O O . VAL A 1 94 ? 10.368 -9.736 -9.211 1.00 82.75 94 VAL A O 1
ATOM 719 N N . GLY A 1 95 ? 11.245 -8.110 -10.509 1.00 75.12 95 GLY A N 1
ATOM 720 C CA . GLY A 1 95 ? 11.409 -8.937 -11.691 1.00 75.12 95 GLY A CA 1
ATOM 721 C C . GLY A 1 95 ? 12.424 -10.041 -11.439 1.00 75.12 95 GLY A C 1
ATOM 722 O O . GLY A 1 95 ? 13.378 -9.893 -10.677 1.00 75.12 95 GLY A O 1
ATOM 723 N N . MET A 1 96 ? 12.196 -11.188 -12.061 1.00 69.12 96 MET A N 1
ATOM 724 C CA . MET A 1 96 ? 13.070 -12.349 -11.946 1.00 69.12 96 MET A CA 1
ATOM 725 C C . MET A 1 96 ? 13.705 -12.582 -13.311 1.00 69.12 96 MET A C 1
AT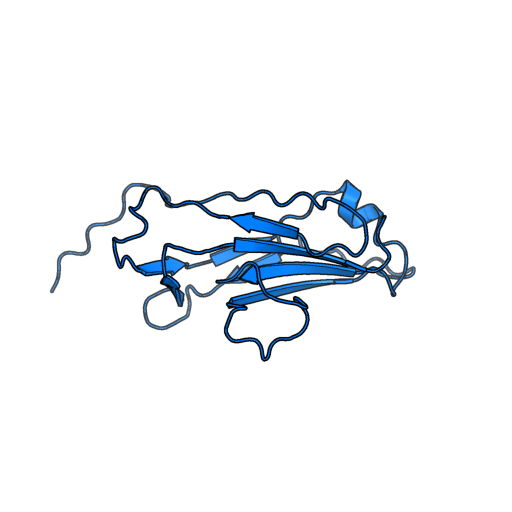OM 727 O O . MET A 1 96 ? 13.033 -12.973 -14.262 1.00 69.12 96 MET A O 1
ATOM 731 N N . GLY A 1 97 ? 15.014 -12.358 -13.416 1.00 57.97 97 GLY A N 1
ATOM 732 C CA . GLY A 1 97 ? 15.762 -12.747 -14.606 1.00 57.97 97 GLY A CA 1
ATOM 733 C C . GLY A 1 97 ? 15.838 -14.273 -14.718 1.00 57.97 97 GLY A C 1
ATOM 734 O O . GLY A 1 97 ? 16.448 -14.924 -13.876 1.00 57.97 97 GLY A O 1
ATOM 735 N N . VAL A 1 98 ? 15.227 -14.836 -15.765 1.00 51.56 98 VAL A N 1
ATOM 736 C CA . VAL A 1 98 ? 15.457 -16.188 -16.331 1.00 51.56 98 VAL A CA 1
ATOM 737 C C . VAL A 1 98 ? 15.243 -17.405 -15.400 1.00 51.56 98 VAL A C 1
ATOM 739 O O . VAL A 1 98 ? 15.435 -18.532 -15.836 1.00 51.56 98 VAL A O 1
ATOM 742 N N . ASN A 1 99 ? 14.730 -17.262 -14.176 1.00 46.12 99 ASN A N 1
ATOM 743 C CA . ASN A 1 99 ? 14.292 -18.410 -13.368 1.00 46.12 99 ASN A CA 1
ATOM 744 C C . ASN A 1 99 ? 12.899 -18.167 -12.787 1.00 46.12 99 ASN A C 1
ATOM 746 O O . ASN A 1 99 ? 12.666 -17.212 -12.055 1.00 46.12 99 ASN A O 1
ATOM 750 N N . VAL A 1 100 ? 11.956 -19.029 -13.168 1.00 54.69 100 VAL A N 1
ATOM 751 C CA . VAL A 1 100 ? 10.529 -18.900 -12.862 1.00 54.69 100 VAL A CA 1
ATOM 752 C C . VAL A 1 100 ? 10.257 -19.493 -11.482 1.00 54.69 100 VAL A C 1
ATOM 754 O O . VAL A 1 100 ? 9.972 -20.682 -11.354 1.00 54.69 100 VAL A O 1
ATOM 757 N N . GLU A 1 101 ? 10.338 -18.673 -10.437 1.00 56.78 101 GLU A N 1
ATOM 758 C CA . GLU A 1 101 ? 9.667 -18.987 -9.174 1.00 56.78 101 GLU A CA 1
ATOM 759 C C . GLU A 1 101 ? 8.207 -18.505 -9.264 1.00 56.78 101 GLU A C 1
ATOM 761 O O . GLU A 1 101 ? 7.959 -17.399 -9.757 1.00 56.78 101 GLU A O 1
ATOM 766 N N . PRO A 1 102 ? 7.208 -19.306 -8.849 1.00 58.75 102 PRO A N 1
ATOM 767 C CA . PRO A 1 102 ? 5.817 -18.884 -8.918 1.00 58.75 102 PRO A CA 1
ATOM 768 C C . PRO A 1 102 ? 5.564 -17.708 -7.966 1.00 58.75 102 PRO A C 1
ATOM 770 O O . PRO A 1 102 ? 5.561 -17.869 -6.744 1.00 58.75 102 PRO A O 1
ATOM 773 N N . ILE A 1 103 ? 5.295 -16.529 -8.535 1.00 68.62 103 ILE A N 1
ATOM 774 C CA . ILE A 1 103 ? 4.806 -15.371 -7.781 1.00 68.62 103 ILE A CA 1
ATOM 775 C C . ILE A 1 103 ? 3.470 -15.763 -7.145 1.00 68.62 103 ILE A C 1
ATOM 777 O O . ILE A 1 103 ? 2.491 -16.053 -7.836 1.00 68.62 103 ILE A O 1
ATOM 781 N N . ARG A 1 104 ? 3.424 -15.785 -5.810 1.00 68.69 104 ARG A N 1
ATOM 782 C CA . ARG A 1 104 ? 2.196 -16.062 -5.060 1.00 68.69 104 ARG A CA 1
ATOM 783 C C . ARG A 1 104 ? 1.336 -14.803 -5.031 1.00 68.69 104 ARG A C 1
ATOM 785 O O . ARG A 1 104 ? 1.659 -13.845 -4.335 1.00 68.69 104 ARG A O 1
ATOM 792 N N . LEU A 1 105 ? 0.255 -14.818 -5.805 1.00 78.50 105 LEU A N 1
ATOM 793 C CA . LEU A 1 105 ? -0.748 -13.757 -5.848 1.00 78.50 105 LEU A CA 1
ATOM 794 C C . LEU A 1 105 ? -2.075 -14.255 -5.252 1.00 78.50 105 LEU A C 1
ATOM 796 O O . LEU A 1 105 ? -2.445 -15.405 -5.503 1.00 78.50 105 LEU A O 1
ATOM 800 N N . PRO A 1 106 ? -2.825 -13.404 -4.531 1.00 84.06 106 PRO A N 1
ATOM 801 C CA . PRO A 1 106 ? -2.424 -12.078 -4.055 1.00 84.06 106 PRO A CA 1
ATOM 802 C C . PRO A 1 106 ? -1.323 -12.171 -2.987 1.00 84.06 106 PRO A C 1
ATOM 804 O O . PRO A 1 106 ? -1.199 -13.185 -2.302 1.00 84.06 106 PRO A O 1
ATOM 807 N N . ILE A 1 107 ? -0.545 -11.102 -2.825 1.00 86.06 107 ILE A N 1
ATOM 808 C CA . ILE A 1 107 ? 0.406 -10.997 -1.714 1.00 86.06 107 ILE A CA 1
ATOM 809 C C . ILE A 1 107 ? -0.392 -10.620 -0.472 1.00 86.06 107 ILE A C 1
ATOM 811 O O . ILE A 1 107 ? -1.162 -9.658 -0.491 1.00 86.06 107 ILE A O 1
ATOM 815 N N . ILE A 1 108 ? -0.244 -11.415 0.584 1.00 89.75 108 ILE A N 1
ATOM 816 C CA . ILE A 1 108 ? -1.076 -11.321 1.780 1.00 89.75 108 ILE A CA 1
ATOM 817 C C . ILE A 1 108 ? -0.237 -10.795 2.938 1.00 89.75 108 ILE A C 1
ATOM 819 O O . ILE A 1 108 ? 0.692 -11.472 3.378 1.00 89.75 108 ILE A O 1
ATOM 823 N N . THR A 1 109 ? -0.627 -9.643 3.476 1.00 89.50 109 THR A N 1
ATOM 824 C CA . THR A 1 109 ? -0.157 -9.174 4.783 1.00 89.50 109 THR A CA 1
ATOM 825 C C . THR A 1 109 ? -1.255 -9.453 5.803 1.00 89.50 109 THR A C 1
ATOM 827 O O . THR A 1 109 ? -2.339 -8.874 5.719 1.00 89.50 109 THR A O 1
ATOM 830 N N . ASP A 1 110 ? -1.005 -10.365 6.744 1.00 90.44 110 ASP A N 1
ATOM 831 C CA . ASP A 1 110 ? -1.989 -10.803 7.739 1.00 90.44 110 ASP A CA 1
ATOM 832 C C . ASP A 1 110 ? -1.587 -10.379 9.161 1.00 90.44 110 ASP A C 1
ATOM 834 O O . ASP A 1 110 ? -0.474 -10.641 9.618 1.00 90.44 110 ASP A O 1
ATOM 838 N N . TRP A 1 111 ? -2.517 -9.736 9.865 1.00 90.75 111 TRP A N 1
ATOM 839 C CA . TRP A 1 111 ? -2.389 -9.272 11.245 1.00 90.75 111 TRP A CA 1
ATOM 840 C C . TRP A 1 111 ? -3.414 -9.908 12.189 1.00 90.75 111 TRP A C 1
ATOM 842 O O . TRP A 1 111 ? -3.497 -9.513 13.351 1.00 90.75 111 TRP A O 1
ATOM 852 N N . THR A 1 112 ? -4.167 -10.912 11.733 1.00 87.88 112 THR A N 1
ATOM 853 C CA . THR A 1 112 ? -5.153 -11.640 12.553 1.00 87.88 112 THR A CA 1
ATOM 854 C C . THR A 1 112 ? -4.558 -12.274 13.807 1.00 87.88 112 THR A C 1
ATOM 856 O O . THR A 1 112 ? -5.249 -12.409 14.814 1.00 87.88 112 THR A O 1
ATOM 859 N N . ALA A 1 113 ? -3.269 -12.618 13.773 1.00 87.94 113 ALA A N 1
ATOM 860 C CA . ALA A 1 113 ? -2.550 -13.190 14.907 1.00 87.94 113 ALA A CA 1
ATOM 861 C C . ALA A 1 113 ? -2.132 -12.156 15.974 1.00 87.94 113 ALA A C 1
ATOM 863 O O . ALA A 1 113 ? -1.644 -12.545 17.036 1.00 87.94 113 ALA A O 1
ATOM 864 N N . LEU A 1 114 ? -2.281 -10.849 15.716 1.00 87.62 114 LEU A N 1
ATOM 865 C CA . LEU A 1 114 ? -1.919 -9.818 16.689 1.00 87.62 114 LEU A CA 1
ATOM 866 C C . LEU A 1 114 ? -2.937 -9.747 17.842 1.00 87.62 114 LEU A C 1
ATOM 868 O O . LEU A 1 114 ? -4.134 -9.971 17.635 1.00 87.62 114 LEU A O 1
ATOM 872 N N . PRO A 1 115 ? -2.503 -9.372 19.060 1.00 83.38 115 PRO A N 1
ATOM 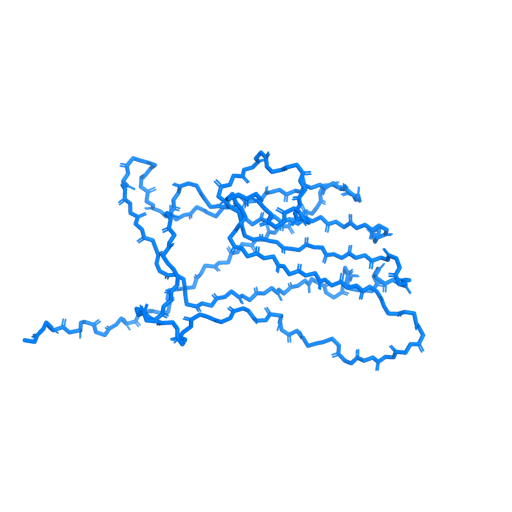873 C CA . PRO 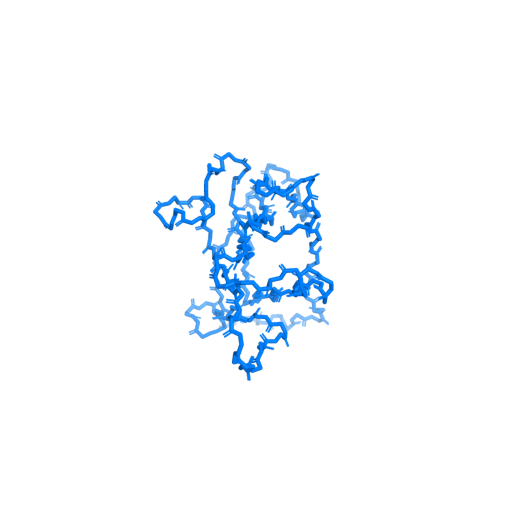A 1 115 ? -3.416 -9.069 20.158 1.00 83.38 115 PRO A CA 1
ATOM 874 C C . PRO A 1 115 ? -4.401 -7.965 19.745 1.00 83.38 115 PRO A C 1
ATOM 876 O O . PRO A 1 115 ? -3.987 -6.878 19.352 1.00 83.38 115 PRO A O 1
ATOM 879 N N . GLY A 1 116 ? -5.705 -8.247 19.817 1.00 79.75 116 GLY A N 1
ATOM 880 C CA . GLY A 1 116 ? -6.757 -7.362 19.289 1.00 79.75 116 GLY A CA 1
ATOM 881 C C . GLY A 1 116 ? -7.266 -7.747 17.895 1.00 79.75 116 GLY A C 1
ATOM 882 O O . GLY A 1 116 ? -8.173 -7.103 17.376 1.00 79.75 116 GLY A O 1
ATOM 883 N N . GLY A 1 117 ? -6.720 -8.814 17.307 1.00 83.44 117 GLY A N 1
ATOM 884 C CA . GLY A 1 117 ? -7.179 -9.405 16.054 1.00 83.44 117 GLY A CA 1
ATOM 885 C C . GLY A 1 117 ? -6.741 -8.650 14.805 1.00 83.44 117 GLY A C 1
ATOM 886 O O . GLY A 1 117 ? -7.038 -9.110 13.715 1.00 83.44 117 GLY A O 1
ATOM 887 N N . GLY A 1 118 ? -6.052 -7.516 14.912 1.00 87.94 118 GLY A N 1
ATOM 888 C CA . GLY A 1 118 ? -5.597 -6.723 13.772 1.00 87.94 118 GLY A CA 1
ATOM 889 C C . GLY A 1 118 ? -4.785 -5.514 14.219 1.00 87.94 118 GLY A C 1
ATOM 890 O O . GLY A 1 118 ? -4.515 -5.334 15.407 1.00 87.94 118 GLY A O 1
ATOM 891 N N . LYS A 1 119 ? -4.396 -4.669 13.264 1.00 87.19 119 LYS A N 1
ATOM 892 C CA . LYS A 1 119 ? -3.661 -3.429 13.539 1.00 87.19 119 LYS A CA 1
ATOM 893 C C . LYS A 1 119 ? -4.624 -2.238 13.456 1.00 87.19 119 LYS A C 1
ATOM 895 O O . LYS A 1 119 ? -5.485 -2.191 12.577 1.00 87.19 119 LYS A O 1
ATOM 900 N N . LEU A 1 120 ? -4.523 -1.325 14.423 1.00 87.44 120 LEU A N 1
ATOM 901 C CA . LEU A 1 120 ? -5.382 -0.143 14.530 1.00 87.44 120 LEU A CA 1
ATOM 902 C C . LEU A 1 120 ? -4.831 0.992 13.661 1.00 87.44 120 LEU A C 1
ATOM 904 O O . LEU A 1 120 ? -3.648 1.321 13.749 1.00 87.44 120 LEU A O 1
ATOM 908 N N . PHE A 1 121 ? -5.708 1.618 12.880 1.00 85.44 121 PHE A N 1
ATOM 909 C CA . PHE A 1 121 ? -5.386 2.727 11.987 1.00 85.44 121 PHE A CA 1
ATOM 910 C C . PHE A 1 121 ? -6.442 3.826 12.076 1.00 85.44 121 PHE A C 1
ATOM 912 O O . PHE A 1 121 ? -7.606 3.529 12.347 1.00 85.44 121 PHE A O 1
ATOM 919 N N . PRO A 1 122 ? -6.089 5.096 11.833 1.00 86.75 122 PRO A N 1
ATOM 920 C CA . PRO A 1 122 ? -7.095 6.127 11.621 1.00 86.75 122 PRO A CA 1
ATOM 921 C C . PRO A 1 122 ? -7.898 5.820 10.347 1.00 86.75 122 PRO A C 1
ATOM 923 O O . PRO A 1 122 ? -7.337 5.405 9.334 1.00 86.75 122 PRO A O 1
ATOM 926 N N . ALA A 1 123 ? -9.215 6.037 10.387 1.00 82.44 123 ALA A N 1
ATOM 927 C CA . ALA A 1 123 ? -10.076 5.850 9.220 1.00 82.44 123 ALA A CA 1
ATOM 928 C C . ALA A 1 123 ? -9.818 6.899 8.123 1.00 82.44 123 ALA A C 1
ATOM 930 O O . ALA A 1 123 ? -10.097 6.657 6.956 1.00 82.44 123 ALA A O 1
ATOM 931 N N . ASN A 1 124 ? -9.311 8.081 8.481 1.00 82.25 124 ASN A N 1
ATOM 932 C CA . ASN A 1 124 ? -9.027 9.156 7.536 1.00 82.25 124 ASN A CA 1
ATOM 933 C C . ASN A 1 124 ? -7.837 9.995 8.046 1.00 82.25 124 ASN A C 1
ATOM 935 O O . ASN A 1 124 ? -7.869 10.402 9.210 1.00 82.25 124 ASN A O 1
ATOM 939 N N . PRO A 1 125 ? -6.810 10.284 7.228 1.00 83.38 125 PRO A N 1
ATOM 940 C CA . PRO A 1 125 ? -6.618 9.847 5.845 1.00 83.38 125 PRO A CA 1
ATOM 941 C C . PRO A 1 125 ? -5.877 8.507 5.727 1.00 83.38 125 PRO A C 1
ATOM 943 O O . PRO A 1 125 ? -4.921 8.239 6.452 1.00 83.38 125 PRO A O 1
ATOM 946 N N . LEU A 1 126 ? -6.318 7.679 4.778 1.00 88.69 126 LEU A N 1
ATOM 947 C CA . LEU A 1 126 ? -5.665 6.432 4.386 1.00 88.69 126 LEU A CA 1
ATOM 948 C C . LEU A 1 126 ? -5.493 6.430 2.867 1.00 88.69 126 LEU A C 1
ATOM 950 O O . LEU A 1 126 ? -6.438 6.731 2.139 1.00 88.69 126 LEU A O 1
ATOM 954 N N . PHE A 1 127 ? -4.306 6.081 2.391 1.00 90.31 127 PHE A N 1
ATOM 955 C CA . PHE A 1 127 ? -3.965 6.067 0.975 1.00 90.31 127 PHE A CA 1
ATOM 956 C C . PHE A 1 127 ? -3.347 4.726 0.595 1.00 90.31 127 PHE A C 1
ATOM 958 O O . PHE A 1 127 ? -2.489 4.198 1.301 1.00 90.31 127 PHE A O 1
ATOM 965 N N . ALA A 1 128 ? -3.762 4.189 -0.545 1.00 91.00 128 ALA A N 1
ATOM 966 C CA . ALA A 1 128 ? -3.021 3.147 -1.233 1.00 91.00 128 ALA A CA 1
ATOM 967 C C . ALA A 1 128 ? -1.980 3.821 -2.131 1.00 91.00 128 ALA A C 1
ATOM 969 O O . ALA A 1 128 ? -2.309 4.733 -2.886 1.00 91.00 128 ALA A O 1
ATOM 970 N N . ALA A 1 129 ? -0.729 3.388 -2.044 1.00 90.50 129 ALA A N 1
ATOM 971 C CA . ALA A 1 129 ? 0.379 3.961 -2.790 1.00 90.50 129 ALA A CA 1
ATOM 972 C C . ALA A 1 129 ? 1.023 2.903 -3.689 1.00 90.50 129 ALA A C 1
ATOM 974 O O . ALA A 1 129 ? 1.154 1.740 -3.300 1.00 90.50 129 ALA A O 1
ATOM 975 N N . MET A 1 130 ? 1.450 3.309 -4.882 1.00 89.69 130 MET A N 1
ATOM 976 C CA . MET A 1 130 ? 2.174 2.445 -5.811 1.00 89.69 130 MET A CA 1
ATOM 977 C C . MET A 1 130 ? 3.288 3.219 -6.513 1.00 89.69 130 MET A C 1
ATOM 979 O O . MET A 1 130 ? 3.125 4.386 -6.867 1.00 89.69 130 MET A O 1
ATOM 983 N N . THR A 1 131 ? 4.424 2.559 -6.713 1.00 89.62 131 THR A N 1
ATOM 984 C CA . THR A 1 131 ? 5.517 3.040 -7.558 1.00 89.62 131 THR A CA 1
ATOM 985 C C . THR A 1 131 ? 6.148 1.866 -8.294 1.00 89.62 131 THR A C 1
ATOM 987 O O . THR A 1 131 ? 6.204 0.753 -7.764 1.00 89.62 131 THR A O 1
ATOM 990 N N . SER A 1 132 ? 6.633 2.107 -9.505 1.00 87.31 132 SER A N 1
ATOM 991 C CA . SER A 1 132 ? 7.453 1.159 -10.252 1.00 87.31 132 SER A CA 1
ATOM 992 C C . SER A 1 132 ? 8.879 1.682 -10.344 1.00 87.31 132 SER A C 1
ATOM 994 O O . SER A 1 132 ? 9.123 2.877 -10.229 1.00 87.31 132 SER A O 1
ATOM 996 N N . LEU A 1 133 ? 9.836 0.787 -10.526 1.00 82.62 133 LEU A N 1
ATOM 997 C CA . LEU A 1 133 ? 11.148 1.127 -11.055 1.00 82.62 133 LEU A CA 1
ATOM 998 C C . LEU A 1 133 ? 11.362 0.232 -12.265 1.00 82.62 133 LEU A C 1
ATOM 1000 O O . LEU A 1 133 ? 11.217 -0.978 -12.128 1.00 82.62 133 LEU A O 1
ATOM 1004 N N . GLY A 1 134 ? 11.665 0.806 -13.425 1.00 71.06 134 GLY A N 1
ATOM 1005 C CA . GLY A 1 134 ? 12.020 0.048 -14.635 1.00 71.06 134 GLY A CA 1
ATOM 1006 C C . GLY A 1 134 ? 10.860 -0.630 -15.382 1.00 71.06 134 GLY A C 1
ATOM 1007 O O . GLY A 1 134 ? 10.949 -0.753 -16.597 1.00 71.06 134 GLY A O 1
ATOM 1008 N N . ALA A 1 135 ? 9.755 -0.970 -14.708 1.00 60.75 135 ALA A N 1
ATOM 1009 C CA . ALA A 1 135 ? 8.561 -1.543 -15.342 1.00 60.75 135 ALA A CA 1
ATOM 1010 C C . ALA A 1 135 ? 7.716 -0.457 -16.032 1.00 60.75 135 ALA A C 1
ATOM 1012 O O . ALA A 1 135 ? 7.276 0.487 -15.356 1.00 60.75 135 ALA A O 1
ATOM 1013 N N . ALA A 1 136 ? 7.543 -0.597 -17.353 1.00 52.28 136 ALA A N 1
ATOM 1014 C CA . ALA A 1 136 ? 6.848 0.339 -18.241 1.00 52.28 136 ALA A CA 1
ATOM 1015 C C . ALA A 1 136 ? 5.326 0.147 -18.264 1.00 52.28 136 ALA A C 1
ATOM 1017 O O . ALA A 1 136 ? 4.867 -1.001 -18.099 1.00 52.28 136 ALA A O 1
#